Protein AF-A0A8J7YWV8-F1 (afdb_monomer_lite)

Radius of gyration: 16.68 Å; chains: 1; bounding box: 43×38×33 Å

Secondary structure (DSSP, 8-state):
--HHHHHHHHHHHT--GGGSPEEETT-TTTTT-SSPPPTTPEEEEEEEETTTEEEEEEEEEE-----SS-TTT--HHHHHHHHHHHHHHHHHTT-

Organism: NCBI:txid1803513

Structure (mmCIF, N/CA/C/O backbone):
data_AF-A0A8J7YWV8-F1
#
_entry.id   AF-A0A8J7YWV8-F1
#
loop_
_atom_site.group_PDB
_atom_site.id
_atom_site.type_symbol
_atom_site.label_atom_id
_atom_site.label_alt_id
_atom_site.label_comp_id
_atom_site.label_asym_id
_atom_site.label_entity_id
_atom_site.label_seq_id
_atom_site.pdbx_PDB_ins_code
_atom_site.Cartn_x
_atom_site.Cartn_y
_atom_site.Cartn_z
_atom_site.occupancy
_atom_site.B_iso_or_equiv
_atom_site.auth_seq_id
_atom_site.auth_comp_id
_atom_site.auth_asym_id
_atom_site.auth_atom_id
_atom_site.pdbx_PDB_model_num
ATOM 1 N N . MET A 1 1 ? -3.473 8.531 -3.277 1.00 80.81 1 MET A N 1
ATOM 2 C CA . MET A 1 1 ? -4.021 9.487 -2.279 1.00 80.81 1 MET A CA 1
ATOM 3 C C . MET A 1 1 ? -3.119 10.709 -2.263 1.00 80.81 1 MET A C 1
ATOM 5 O O . MET A 1 1 ? -2.003 10.579 -2.747 1.00 80.81 1 MET A O 1
ATOM 9 N N . ALA A 1 2 ? -3.571 11.858 -1.758 1.00 87.19 2 ALA A N 1
ATOM 10 C CA . ALA A 1 2 ? -2.659 12.990 -1.566 1.00 87.19 2 ALA A CA 1
ATOM 11 C C . ALA A 1 2 ? -1.669 12.691 -0.426 1.00 87.19 2 ALA A C 1
ATOM 13 O O . ALA A 1 2 ? -2.013 11.951 0.500 1.00 87.19 2 ALA A O 1
ATOM 14 N N . ASP A 1 3 ? -0.465 13.261 -0.483 1.00 88.12 3 ASP A N 1
ATOM 15 C CA . ASP A 1 3 ? 0.595 12.996 0.501 1.00 88.12 3 ASP A CA 1
ATOM 16 C C . ASP A 1 3 ? 0.162 13.327 1.939 1.00 88.12 3 ASP A C 1
ATOM 18 O O . ASP A 1 3 ? 0.420 12.541 2.851 1.00 88.12 3 ASP A O 1
ATOM 22 N N . ASP A 1 4 ? -0.599 14.410 2.128 1.00 90.31 4 ASP A N 1
ATOM 23 C CA . ASP A 1 4 ? -1.129 14.816 3.437 1.00 90.31 4 ASP A CA 1
ATOM 24 C C . ASP A 1 4 ? -2.024 13.733 4.063 1.00 90.31 4 ASP A C 1
ATOM 26 O O . ASP A 1 4 ? -1.873 13.373 5.232 1.00 90.31 4 ASP A O 1
ATOM 30 N N . GLU A 1 5 ? -2.932 13.150 3.271 1.00 90.94 5 GLU A N 1
ATOM 31 C CA . GLU A 1 5 ? -3.834 12.098 3.752 1.00 90.94 5 GLU A CA 1
ATOM 32 C C . GLU A 1 5 ? -3.067 10.817 4.112 1.00 90.94 5 GLU A C 1
ATOM 34 O O . GLU A 1 5 ? -3.470 10.061 5.003 1.00 90.94 5 GLU A O 1
ATOM 39 N N . VAL A 1 6 ? -1.972 10.543 3.395 1.00 91.75 6 VAL A N 1
ATOM 40 C CA . VAL A 1 6 ? -1.100 9.398 3.668 1.00 91.75 6 VAL A CA 1
ATOM 41 C C . VAL A 1 6 ? -0.355 9.618 4.979 1.00 91.75 6 VAL A C 1
ATOM 43 O O . VAL A 1 6 ? -0.322 8.711 5.807 1.00 91.75 6 VAL A O 1
ATOM 46 N N . GLU A 1 7 ? 0.183 10.811 5.223 1.00 92.31 7 GLU A N 1
ATOM 47 C CA . GLU A 1 7 ? 0.830 11.123 6.496 1.00 92.31 7 GLU A CA 1
ATOM 48 C C . GLU A 1 7 ? -0.118 11.004 7.691 1.00 92.31 7 GLU A C 1
ATOM 50 O O . GLU A 1 7 ? 0.254 10.432 8.718 1.00 92.31 7 GLU A O 1
ATOM 55 N N . GLU A 1 8 ? -1.341 11.526 7.577 1.00 93.38 8 GLU A N 1
ATOM 56 C CA . GLU A 1 8 ? -2.347 11.402 8.634 1.00 93.38 8 GLU A CA 1
ATOM 57 C C . GLU A 1 8 ? -2.685 9.939 8.924 1.00 93.38 8 GLU A C 1
ATOM 59 O O . GLU A 1 8 ? -2.817 9.540 10.084 1.00 93.38 8 GLU A O 1
ATOM 64 N N . LEU A 1 9 ? -2.786 9.116 7.879 1.00 92.69 9 LEU A N 1
ATOM 65 C CA . LEU A 1 9 ? -3.035 7.687 8.006 1.00 92.69 9 LEU A CA 1
ATOM 66 C C . LEU A 1 9 ? -1.887 6.963 8.718 1.00 92.69 9 LEU A C 1
ATOM 68 O O . LEU A 1 9 ? -2.133 6.192 9.649 1.00 92.69 9 LEU A O 1
ATOM 72 N N . LEU A 1 10 ? -0.647 7.227 8.310 1.00 92.56 10 LEU A N 1
ATOM 73 C CA . LEU A 1 10 ? 0.546 6.636 8.919 1.00 92.56 10 LEU A CA 1
ATOM 74 C C . LEU A 1 10 ? 0.670 7.040 10.394 1.00 92.56 10 LEU A C 1
ATOM 76 O O . LEU A 1 10 ? 0.911 6.180 11.240 1.00 92.56 10 LEU A O 1
ATOM 80 N N . LYS A 1 11 ? 0.399 8.311 10.726 1.00 94.12 11 LYS A N 1
ATOM 81 C CA . LYS A 1 11 ? 0.357 8.811 12.113 1.00 94.12 11 LYS A CA 1
ATOM 82 C C . LYS A 1 11 ? -0.757 8.147 12.923 1.00 94.12 11 LYS A C 1
ATOM 84 O O . LYS A 1 11 ? -0.523 7.727 14.052 1.00 94.12 11 LYS A O 1
ATOM 89 N N . LYS A 1 12 ? -1.958 8.005 12.352 1.00 93.81 12 LYS A N 1
ATOM 90 C CA . LYS A 1 12 ? -3.117 7.398 13.025 1.00 93.81 12 LYS A CA 1
ATOM 91 C C . LYS A 1 12 ? -2.866 5.948 13.436 1.00 93.81 12 LYS A C 1
ATOM 93 O O . LYS A 1 12 ? -3.286 5.548 14.518 1.00 93.81 12 LYS A O 1
ATOM 98 N N . TYR A 1 13 ? -2.235 5.164 12.566 1.00 91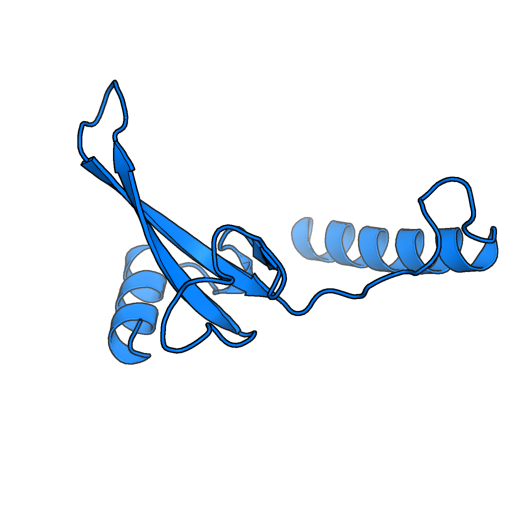.75 13 TYR A N 1
ATOM 99 C CA . TYR A 1 13 ? -1.930 3.758 12.842 1.00 91.75 13 TYR A CA 1
ATOM 100 C C . TYR A 1 13 ? -0.527 3.544 13.423 1.00 91.75 13 TYR A C 1
ATOM 102 O O . TYR A 1 13 ? -0.212 2.425 13.812 1.00 91.75 13 TYR A O 1
ATOM 110 N N . ASN A 1 14 ? 0.283 4.602 13.525 1.00 93.12 14 ASN A N 1
ATOM 111 C CA . ASN A 1 14 ? 1.669 4.574 13.990 1.00 93.12 14 ASN A CA 1
ATOM 112 C C . ASN A 1 14 ? 2.529 3.528 13.252 1.00 93.12 14 ASN A C 1
ATOM 114 O O . ASN A 1 14 ? 3.218 2.712 13.867 1.00 93.12 14 ASN A O 1
ATOM 118 N N . ILE A 1 15 ? 2.447 3.534 11.920 1.00 93.25 15 ILE A N 1
ATOM 119 C CA . ILE A 1 15 ? 3.164 2.609 11.031 1.00 93.25 15 ILE A CA 1
ATOM 120 C C . ILE A 1 15 ? 3.958 3.368 9.967 1.00 93.25 15 ILE A C 1
ATOM 122 O O . ILE A 1 15 ? 3.651 4.515 9.647 1.00 93.25 15 ILE A O 1
ATOM 126 N N . THR A 1 16 ? 4.958 2.703 9.392 1.00 91.19 16 THR A N 1
ATOM 127 C CA . THR A 1 16 ? 5.693 3.155 8.203 1.00 91.19 16 THR A CA 1
ATOM 128 C C . THR A 1 16 ? 5.026 2.640 6.923 1.00 91.19 16 THR A C 1
ATOM 130 O O . THR A 1 16 ? 4.198 1.726 6.972 1.00 91.19 16 THR A O 1
ATOM 133 N N . LYS A 1 17 ? 5.363 3.231 5.765 1.00 88.62 17 LYS A N 1
ATOM 134 C CA . LYS A 1 17 ? 4.804 2.817 4.463 1.00 88.62 17 LYS A CA 1
ATOM 135 C C . LYS A 1 17 ? 5.119 1.353 4.143 1.00 88.62 17 LYS A C 1
AT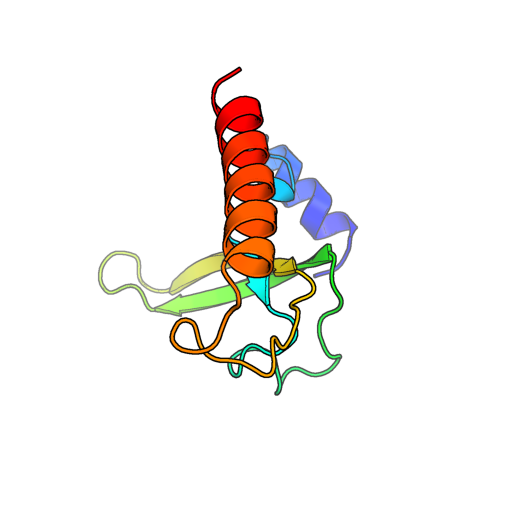OM 137 O O . LYS A 1 17 ? 4.272 0.672 3.580 1.00 88.62 17 LYS A O 1
ATOM 142 N N . ASP A 1 18 ? 6.273 0.863 4.579 1.00 88.12 18 ASP A N 1
ATOM 143 C CA . ASP A 1 18 ? 6.768 -0.500 4.336 1.00 88.12 18 ASP A CA 1
ATOM 144 C C . ASP A 1 18 ? 5.932 -1.572 5.041 1.00 88.12 18 ASP A C 1
ATOM 146 O O . ASP A 1 18 ? 5.839 -2.708 4.585 1.00 88.12 18 ASP A O 1
ATOM 150 N N . LYS A 1 19 ? 5.251 -1.189 6.129 1.00 91.50 19 LYS A N 1
ATOM 151 C CA . LYS A 1 19 ? 4.322 -2.061 6.860 1.00 91.50 19 LYS A CA 1
ATOM 152 C C . LYS A 1 19 ? 2.951 -2.164 6.193 1.00 91.50 19 LYS A C 1
ATOM 154 O O . LYS A 1 19 ? 2.111 -2.946 6.642 1.00 91.50 19 LYS A O 1
ATOM 159 N N . LEU A 1 20 ? 2.681 -1.371 5.152 1.00 93.00 20 LEU A N 1
ATOM 160 C CA . LEU A 1 20 ? 1.464 -1.527 4.365 1.00 93.00 20 LEU A CA 1
ATOM 161 C C . LEU A 1 20 ? 1.614 -2.719 3.410 1.00 93.00 20 LEU A C 1
ATOM 163 O O . LEU A 1 20 ? 2.676 -2.913 2.824 1.00 93.00 20 LEU A O 1
ATOM 167 N N . PRO A 1 21 ? 0.542 -3.495 3.178 1.00 93.75 21 PRO A N 1
ATOM 168 C CA . PRO A 1 21 ? 0.562 -4.550 2.175 1.00 93.75 21 PRO A CA 1
ATOM 169 C C . PRO A 1 21 ? 0.996 -4.014 0.804 1.00 93.75 21 PRO A C 1
ATOM 171 O O . PRO A 1 21 ? 0.404 -3.062 0.291 1.00 93.75 21 PRO A O 1
ATOM 174 N N . LYS A 1 22 ? 1.997 -4.655 0.201 1.00 93.31 22 LYS A N 1
ATOM 175 C CA . LYS A 1 22 ? 2.564 -4.278 -1.099 1.00 93.31 22 LYS A CA 1
ATOM 176 C C . LYS A 1 22 ? 1.620 -4.687 -2.257 1.00 93.31 22 LYS A C 1
ATOM 178 O O . LYS A 1 22 ? 0.854 -5.656 -2.143 1.00 93.31 22 LYS A O 1
ATOM 183 N N . ILE A 1 23 ? 1.633 -3.928 -3.352 1.00 92.38 23 ILE A N 1
ATOM 184 C CA . ILE A 1 23 ? 0.993 -4.245 -4.642 1.00 92.38 23 ILE A CA 1
ATOM 185 C C . ILE A 1 23 ? 1.931 -3.840 -5.782 1.00 92.38 23 ILE A C 1
ATOM 187 O O . ILE A 1 23 ? 2.506 -2.759 -5.731 1.00 92.38 23 ILE A O 1
ATOM 191 N N . TYR A 1 24 ? 2.107 -4.689 -6.792 1.00 92.00 24 TYR A N 1
ATOM 192 C CA . TYR A 1 24 ? 3.005 -4.377 -7.907 1.00 92.00 24 TYR A CA 1
ATOM 193 C C . TYR A 1 24 ? 2.401 -3.349 -8.858 1.00 92.00 24 TYR A C 1
ATOM 195 O O . TYR A 1 24 ? 1.190 -3.346 -9.069 1.00 92.00 24 TYR A O 1
ATOM 203 N N . GLU A 1 25 ? 3.255 -2.535 -9.480 1.00 89.38 25 GLU A N 1
ATOM 204 C CA . GLU A 1 25 ? 2.859 -1.555 -10.504 1.00 89.38 25 GLU A CA 1
ATOM 205 C C . GLU A 1 25 ? 2.101 -2.182 -11.693 1.00 89.38 25 GLU A C 1
ATOM 207 O O . GLU A 1 25 ? 1.213 -1.559 -12.266 1.00 89.38 25 GLU A O 1
ATOM 212 N N . PHE A 1 26 ? 2.387 -3.447 -12.017 1.00 86.62 26 PHE A N 1
ATOM 213 C CA . PHE A 1 26 ? 1.736 -4.196 -13.096 1.00 86.62 26 PHE A CA 1
ATOM 214 C C . PHE A 1 26 ? 0.505 -5.008 -12.651 1.00 86.62 26 PHE A C 1
ATOM 216 O O . PHE A 1 26 ? 0.005 -5.839 -13.413 1.00 86.62 26 PHE A O 1
ATOM 223 N N . ASP A 1 27 ? 0.009 -4.829 -11.422 1.00 89.69 27 ASP A N 1
ATOM 224 C CA . ASP A 1 27 ? -1.185 -5.541 -10.959 1.00 89.69 27 ASP A CA 1
ATOM 225 C C . ASP A 1 27 ? -2.422 -5.120 -11.783 1.00 89.69 27 ASP A C 1
ATOM 227 O O . ASP A 1 27 ? -2.731 -3.937 -11.963 1.00 89.69 27 ASP A O 1
ATOM 231 N N . ALA A 1 28 ? -3.171 -6.104 -12.288 1.00 89.06 28 ALA A N 1
ATOM 232 C CA . ALA A 1 28 ? -4.349 -5.862 -13.121 1.00 89.06 28 ALA A CA 1
ATOM 233 C C . ALA A 1 28 ? -5.424 -5.017 -12.410 1.00 89.06 28 ALA A C 1
ATOM 235 O O . ALA A 1 28 ? -6.188 -4.310 -13.067 1.00 89.06 28 ALA A O 1
ATOM 236 N N . ALA A 1 29 ? -5.483 -5.059 -11.074 1.00 87.94 29 ALA A N 1
ATOM 237 C CA . ALA A 1 29 ? -6.416 -4.262 -10.287 1.00 87.94 29 ALA A CA 1
ATOM 238 C C . ALA A 1 29 ? -6.104 -2.757 -10.321 1.00 87.94 29 ALA A C 1
ATOM 240 O O . ALA A 1 29 ? -6.997 -1.958 -10.029 1.00 87.94 29 ALA A O 1
ATOM 241 N N . ILE A 1 30 ? -4.869 -2.368 -10.660 1.00 89.12 30 ILE A N 1
ATOM 242 C CA . ILE A 1 30 ? -4.433 -0.964 -10.686 1.00 89.12 30 ILE A CA 1
ATOM 243 C C . ILE A 1 30 ? -4.156 -0.436 -12.094 1.00 89.12 30 ILE A C 1
ATOM 245 O O . ILE A 1 30 ? -4.247 0.769 -12.302 1.00 89.12 30 ILE A O 1
ATOM 249 N N . SER A 1 31 ? -3.933 -1.325 -13.067 1.00 84.31 31 SER A N 1
ATOM 250 C CA . SER A 1 31 ? -3.667 -0.990 -14.476 1.00 84.31 31 SER A CA 1
ATOM 251 C C . SER A 1 31 ? -4.759 -0.138 -15.154 1.00 84.31 31 SER A C 1
ATOM 253 O O . SER A 1 31 ? -4.501 0.497 -16.170 1.00 84.31 31 SER A O 1
ATOM 255 N N . GLY A 1 32 ? -5.982 -0.100 -14.614 1.00 84.62 32 GLY A N 1
ATOM 256 C CA . GLY A 1 32 ? -7.090 0.709 -15.143 1.00 84.62 32 GLY A CA 1
ATOM 257 C C . GLY A 1 32 ? -7.351 2.030 -14.409 1.00 84.62 32 GLY A C 1
ATOM 258 O O . GLY A 1 32 ? -8.347 2.695 -14.703 1.00 84.62 32 GLY A O 1
ATOM 259 N N . LEU A 1 33 ? -6.536 2.387 -13.414 1.00 86.44 33 LEU A N 1
ATOM 260 C CA . LEU A 1 33 ? -6.720 3.609 -12.631 1.00 86.44 33 LEU A CA 1
ATOM 261 C C . LEU A 1 33 ? -6.111 4.812 -13.363 1.00 86.44 33 LEU A C 1
ATOM 263 O O . LEU A 1 33 ? -5.026 4.721 -13.921 1.00 86.44 33 LEU A O 1
ATOM 267 N N . ASN A 1 34 ? -6.813 5.948 -13.342 1.00 82.06 34 ASN A N 1
ATOM 268 C CA . ASN A 1 34 ? -6.331 7.212 -13.901 1.00 82.06 34 ASN A CA 1
ATOM 269 C C . ASN A 1 34 ? -6.304 8.294 -12.806 1.00 82.06 34 ASN A C 1
ATOM 271 O O . ASN A 1 34 ? -7.372 8.622 -12.277 1.00 82.06 34 ASN A O 1
ATOM 275 N N . PRO A 1 35 ? -5.138 8.894 -12.493 1.00 82.12 35 PRO A N 1
ATOM 276 C CA . PRO A 1 35 ? -3.806 8.587 -13.035 1.00 82.12 35 PRO A CA 1
ATOM 277 C C . PRO A 1 35 ? -3.275 7.214 -12.582 1.00 82.12 35 PRO A C 1
ATOM 279 O O . PRO A 1 35 ? -3.708 6.695 -11.551 1.00 82.12 35 PRO A O 1
ATOM 282 N N . GLU A 1 36 ? -2.341 6.651 -13.354 1.00 84.38 36 GLU A N 1
ATOM 283 C CA . GLU A 1 36 ? -1.657 5.404 -12.999 1.00 84.38 36 GLU A CA 1
ATOM 284 C C . GLU A 1 36 ? -0.860 5.583 -11.695 1.00 84.38 36 GLU A C 1
ATOM 286 O O . GLU A 1 36 ? -0.098 6.554 -11.581 1.00 84.38 36 GLU A O 1
ATOM 291 N N . PRO A 1 37 ? -1.023 4.680 -10.710 1.00 88.25 37 PRO A N 1
ATOM 292 C CA . PRO A 1 37 ? -0.299 4.767 -9.452 1.00 88.25 37 PRO A CA 1
ATOM 293 C C . PRO A 1 37 ? 1.197 4.552 -9.656 1.00 88.25 37 PRO A C 1
ATOM 295 O O . PRO A 1 37 ? 1.610 3.594 -10.309 1.00 88.25 37 PRO A O 1
ATOM 298 N N . LYS A 1 38 ? 2.016 5.407 -9.048 1.00 89.56 38 LYS A N 1
ATOM 299 C CA . LYS A 1 38 ? 3.478 5.276 -9.109 1.00 89.56 38 LYS A CA 1
ATOM 300 C C . LYS A 1 38 ? 4.019 4.441 -7.949 1.00 89.56 38 LYS A C 1
ATOM 302 O O . LYS A 1 38 ? 3.429 4.456 -6.866 1.00 89.56 38 LYS A O 1
ATOM 307 N N . PRO A 1 39 ? 5.175 3.774 -8.120 1.00 91.06 39 PRO A N 1
ATOM 308 C CA . PRO A 1 39 ? 5.896 3.168 -7.006 1.00 91.06 39 PRO A CA 1
ATOM 309 C C . PRO A 1 39 ? 6.077 4.146 -5.833 1.00 91.06 39 PRO A C 1
ATOM 311 O O . PRO A 1 39 ? 6.484 5.291 -6.021 1.00 91.06 39 PRO A O 1
ATOM 314 N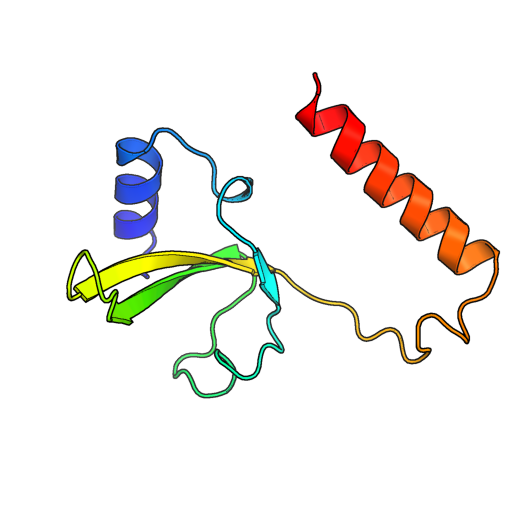 N . GLY A 1 40 ? 5.745 3.697 -4.623 1.00 89.94 40 GLY A N 1
ATOM 315 C CA . GLY A 1 40 ? 5.763 4.487 -3.387 1.00 89.94 40 GLY A CA 1
ATOM 316 C C . GLY A 1 40 ? 4.440 5.179 -3.030 1.00 89.94 40 GLY A C 1
ATOM 317 O O . GLY A 1 40 ? 4.300 5.695 -1.912 1.00 89.94 40 GLY A O 1
ATOM 318 N N . GLU A 1 41 ? 3.451 5.176 -3.928 1.00 92.00 41 GLU A N 1
ATOM 319 C CA . GLU A 1 41 ? 2.121 5.712 -3.642 1.00 92.00 41 GLU A CA 1
ATOM 320 C C . GLU A 1 41 ? 1.247 4.718 -2.872 1.00 92.00 41 GLU A C 1
ATOM 322 O O . GLU A 1 41 ? 1.374 3.498 -2.989 1.00 92.00 41 GLU A O 1
ATOM 327 N N . VAL A 1 42 ? 0.312 5.259 -2.085 1.00 92.94 42 VAL A N 1
ATOM 328 C CA . VAL A 1 42 ? -0.661 4.462 -1.332 1.00 92.94 42 VAL A CA 1
ATOM 329 C C . VAL A 1 42 ? -2.027 4.514 -2.009 1.00 92.94 42 VAL A C 1
ATOM 331 O O . VAL A 1 42 ? -2.610 5.584 -2.241 1.00 92.94 42 VAL A O 1
ATOM 334 N N . ILE A 1 43 ? -2.562 3.326 -2.279 1.00 92.75 43 ILE A N 1
ATOM 335 C CA . ILE A 1 43 ? -3.872 3.105 -2.880 1.00 92.75 43 ILE A CA 1
ATOM 336 C C . ILE A 1 43 ? -4.883 2.805 -1.781 1.00 92.75 43 ILE A C 1
ATOM 338 O O . ILE A 1 43 ? -4.660 1.957 -0.915 1.00 92.75 43 ILE A O 1
ATOM 342 N N . LYS A 1 44 ? -6.033 3.476 -1.854 1.00 92.44 44 LYS A N 1
ATOM 343 C CA . LYS A 1 44 ? -7.190 3.241 -0.991 1.00 92.44 44 LYS A CA 1
ATOM 344 C C . LYS A 1 44 ? -8.219 2.396 -1.726 1.00 92.44 44 LYS A C 1
ATOM 346 O O . LYS A 1 44 ? -8.769 2.810 -2.740 1.00 92.44 44 LYS A O 1
ATOM 351 N N . ILE A 1 45 ? -8.517 1.234 -1.170 1.00 92.06 45 ILE A N 1
ATOM 352 C CA . ILE A 1 45 ? -9.436 0.247 -1.726 1.00 92.06 45 ILE A CA 1
ATOM 353 C C . ILE A 1 45 ? -10.682 0.215 -0.848 1.00 92.06 45 ILE A C 1
ATOM 355 O O . ILE A 1 45 ? -10.603 -0.035 0.353 1.00 92.06 45 ILE A O 1
ATOM 359 N N . LEU A 1 46 ? -11.846 0.450 -1.445 1.00 93.19 46 LEU A N 1
ATOM 360 C CA . LEU A 1 46 ? -13.131 0.248 -0.785 1.00 93.19 46 LEU A CA 1
ATOM 361 C C . LEU A 1 46 ? -13.638 -1.155 -1.116 1.00 93.19 46 LEU A C 1
ATOM 363 O O . LEU A 1 46 ? -13.959 -1.434 -2.269 1.00 93.19 46 LEU A O 1
ATOM 367 N N . ARG A 1 47 ? -13.738 -2.034 -0.116 1.00 93.38 47 ARG A N 1
ATOM 368 C CA . ARG A 1 47 ? -14.270 -3.392 -0.301 1.00 93.38 47 ARG A CA 1
ATOM 369 C C . ARG A 1 47 ? -15.516 -3.631 0.540 1.00 93.38 47 ARG A C 1
ATOM 371 O O . ARG A 1 47 ? -15.626 -3.138 1.662 1.00 93.38 47 ARG A O 1
ATOM 378 N N . LYS A 1 48 ? -16.430 -4.443 0.010 1.00 94.12 48 LYS A N 1
ATOM 379 C CA . LYS A 1 48 ? -17.573 -4.977 0.755 1.00 94.12 48 LYS A CA 1
ATOM 380 C C . LYS A 1 48 ? -17.127 -6.210 1.538 1.00 94.12 48 LYS A C 1
ATOM 382 O O . LYS A 1 48 ? -16.799 -7.237 0.956 1.00 94.12 48 LYS A O 1
ATOM 387 N N . SER A 1 49 ? -17.094 -6.084 2.854 1.00 91.06 49 SER A N 1
ATOM 388 C CA . SER A 1 49 ? -16.948 -7.159 3.822 1.00 91.06 49 SER A CA 1
ATOM 389 C C . SER A 1 49 ? -18.327 -7.686 4.240 1.00 91.06 49 SER A C 1
ATOM 391 O O . SER A 1 49 ? -19.217 -6.888 4.548 1.00 91.06 49 SER A O 1
ATOM 393 N N . PRO A 1 50 ? -18.512 -9.012 4.324 1.00 91.56 50 PRO A N 1
ATOM 394 C CA . PRO A 1 50 ? -19.759 -9.602 4.804 1.00 91.56 50 PRO A CA 1
ATOM 395 C C . PRO A 1 50 ? -20.041 -9.288 6.281 1.00 91.56 50 PRO A C 1
ATOM 397 O O . PRO A 1 50 ? -21.198 -9.269 6.684 1.00 91.56 50 PRO A O 1
ATOM 400 N N . THR A 1 51 ? -19.008 -9.022 7.087 1.00 93.50 51 THR A N 1
ATOM 401 C CA . THR A 1 51 ? -19.146 -8.763 8.531 1.00 93.50 51 THR A CA 1
ATOM 402 C C . THR A 1 51 ? -19.159 -7.279 8.880 1.00 93.50 51 THR A C 1
ATO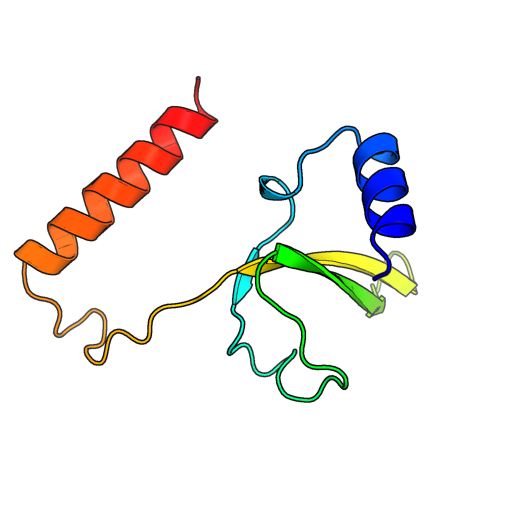M 404 O O . THR A 1 51 ? -19.829 -6.876 9.823 1.00 93.50 51 THR A O 1
ATOM 407 N N . ALA A 1 52 ? -18.425 -6.462 8.125 1.00 85.94 52 ALA A N 1
ATOM 408 C CA . ALA A 1 52 ? -18.201 -5.048 8.434 1.00 85.94 52 ALA A CA 1
ATOM 409 C C . ALA A 1 52 ? -18.823 -4.090 7.403 1.00 85.94 52 ALA A C 1
ATOM 411 O O . ALA A 1 52 ? -18.590 -2.885 7.461 1.00 85.94 52 ALA A O 1
ATOM 412 N N . GLY A 1 53 ? -19.592 -4.601 6.437 1.00 92.00 53 GLY A N 1
ATOM 413 C CA . GLY A 1 53 ? -20.150 -3.783 5.364 1.00 92.00 53 GLY A CA 1
ATOM 414 C C . GLY A 1 53 ? -19.041 -3.195 4.495 1.00 92.00 53 GLY A C 1
ATOM 415 O O . GLY A 1 53 ? -18.215 -3.925 3.969 1.00 92.00 53 GLY A O 1
ATOM 416 N N . ASN A 1 54 ? -18.988 -1.879 4.326 1.00 93.69 54 ASN A N 1
ATOM 417 C CA . ASN A 1 54 ? -17.947 -1.245 3.515 1.00 93.69 54 ASN A CA 1
ATOM 418 C C . ASN A 1 54 ? -16.715 -0.912 4.370 1.00 93.69 54 ASN A C 1
ATOM 420 O O . ASN A 1 54 ? -16.825 -0.152 5.328 1.00 93.69 54 ASN A O 1
ATOM 424 N N . ILE A 1 55 ? -15.543 -1.432 3.996 1.00 94.38 55 ILE A N 1
ATOM 425 C CA . ILE A 1 55 ? -14.274 -1.177 4.692 1.00 94.38 55 ILE A CA 1
ATOM 426 C C . ILE A 1 55 ? -13.208 -0.632 3.740 1.00 94.38 55 ILE A C 1
ATOM 428 O O . ILE A 1 55 ? -13.118 -1.046 2.581 1.00 94.38 55 ILE A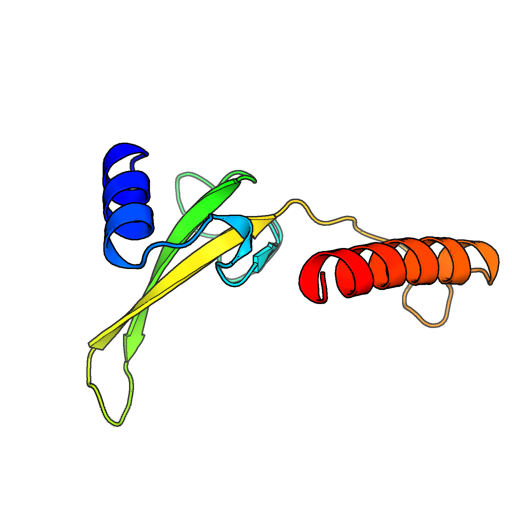 O 1
ATOM 432 N N . PHE A 1 56 ? -12.390 0.288 4.254 1.00 92.69 56 PHE A N 1
ATOM 433 C CA . PHE A 1 56 ? -11.219 0.819 3.565 1.00 92.69 56 PHE A CA 1
ATOM 434 C C . PHE A 1 56 ? -9.990 -0.045 3.843 1.00 92.69 56 PHE A C 1
ATOM 436 O O . PHE A 1 56 ? -9.719 -0.408 4.986 1.00 92.69 56 PHE A O 1
ATOM 443 N N . TYR A 1 57 ? -9.248 -0.356 2.790 1.00 93.25 57 TYR A N 1
ATOM 444 C CA . TYR A 1 57 ? -7.997 -1.098 2.832 1.00 93.25 57 TYR A CA 1
ATOM 445 C C . TYR A 1 57 ? -6.920 -0.301 2.097 1.00 93.25 57 TYR A C 1
ATOM 447 O O . TYR A 1 57 ? -7.222 0.342 1.095 1.00 93.25 57 TYR A O 1
ATOM 455 N N . TYR A 1 58 ? -5.688 -0.323 2.595 1.00 93.94 58 TYR A N 1
ATOM 456 C CA . TYR A 1 58 ? -4.604 0.518 2.089 1.00 93.94 58 TYR A CA 1
ATOM 457 C C . TYR A 1 58 ? -3.435 -0.362 1.659 1.00 93.94 58 TYR A C 1
ATOM 459 O O . TYR A 1 58 ? -3.057 -1.265 2.404 1.00 93.94 58 TYR A O 1
ATOM 467 N N . ARG A 1 59 ? -2.900 -0.128 0.457 1.00 94.06 59 ARG A N 1
ATOM 468 C CA . ARG A 1 59 ? -1.753 -0.865 -0.100 1.00 94.06 59 ARG A CA 1
ATOM 469 C C . ARG A 1 59 ? -0.734 0.108 -0.678 1.00 94.06 59 ARG A C 1
ATOM 471 O O . ARG A 1 59 ? -1.144 1.139 -1.208 1.00 94.06 59 ARG A O 1
ATOM 478 N N . VAL A 1 60 ? 0.551 -0.215 -0.585 1.00 94.69 60 VAL A N 1
ATOM 479 C CA . VAL A 1 60 ? 1.642 0.581 -1.170 1.00 94.69 60 VAL A CA 1
ATOM 480 C C . VAL A 1 60 ? 2.085 -0.027 -2.496 1.00 94.69 60 VAL A C 1
ATOM 482 O O . VAL A 1 60 ? 2.253 -1.242 -2.594 1.00 94.69 60 VAL A O 1
ATOM 485 N N . VAL A 1 61 ? 2.238 0.809 -3.518 1.00 93.75 61 VAL A N 1
ATOM 486 C CA . VAL A 1 61 ? 2.703 0.381 -4.839 1.00 93.75 61 VAL A CA 1
ATOM 487 C C . VAL A 1 61 ? 4.204 0.153 -4.786 1.00 93.75 61 VAL A C 1
ATOM 489 O O . VAL A 1 61 ? 4.948 1.031 -4.353 1.00 93.75 61 VAL A O 1
ATOM 492 N N . VAL A 1 62 ? 4.651 -1.008 -5.242 1.00 92.25 62 VAL A N 1
ATOM 493 C CA . VAL A 1 62 ? 6.066 -1.359 -5.353 1.00 92.25 62 VAL A CA 1
ATOM 494 C C . VAL A 1 62 ? 6.419 -1.629 -6.812 1.00 92.25 62 VAL A C 1
ATOM 496 O O . VAL A 1 62 ? 5.572 -2.135 -7.561 1.00 92.25 62 VAL A O 1
ATOM 499 N N . PRO A 1 63 ? 7.646 -1.285 -7.236 1.00 89.75 63 PRO A N 1
ATOM 500 C CA . PRO A 1 63 ? 8.105 -1.668 -8.554 1.00 89.75 63 PRO A CA 1
ATOM 501 C C . PRO A 1 63 ? 8.254 -3.188 -8.591 1.00 89.75 63 PRO A C 1
ATOM 503 O O . PRO A 1 63 ? 8.592 -3.814 -7.584 1.00 89.75 63 PRO A O 1
ATOM 506 N N . GLY A 1 64 ? 7.963 -3.793 -9.733 1.00 81.31 64 GLY A N 1
ATOM 507 C CA . GLY A 1 64 ? 8.146 -5.230 -9.895 1.00 81.31 64 GLY A CA 1
ATOM 508 C C . GLY A 1 64 ? 9.015 -5.541 -11.102 1.00 81.31 64 GLY A C 1
ATOM 509 O O . GLY A 1 64 ? 8.948 -4.863 -12.124 1.00 81.31 64 GLY A O 1
ATOM 510 N N . THR A 1 65 ? 9.819 -6.592 -10.999 1.00 73.81 65 THR A N 1
ATOM 511 C CA . THR A 1 65 ? 10.667 -7.071 -12.088 1.00 73.81 65 THR A CA 1
ATOM 512 C C . THR A 1 65 ? 9.955 -8.189 -12.849 1.00 73.81 65 THR A C 1
ATOM 514 O O . THR A 1 65 ? 9.535 -9.200 -12.281 1.00 73.81 65 THR A O 1
ATOM 517 N N . PHE A 1 66 ? 9.815 -8.029 -14.167 1.00 57.38 66 PHE A N 1
ATOM 518 C CA . PHE A 1 66 ? 9.483 -9.151 -15.040 1.00 57.38 66 PHE A CA 1
ATOM 519 C C . PHE A 1 66 ? 10.733 -10.016 -15.178 1.00 57.38 66 PHE A C 1
ATOM 521 O O . PHE A 1 66 ? 11.614 -9.721 -15.981 1.00 57.38 66 PHE A O 1
ATOM 528 N N . HIS A 1 67 ? 10.822 -11.088 -14.396 1.00 54.66 67 HIS A N 1
ATOM 529 C CA . HIS A 1 67 ? 11.764 -12.151 -14.715 1.00 54.66 67 HIS A CA 1
ATOM 530 C C . HIS A 1 67 ? 11.155 -12.952 -15.867 1.00 54.66 67 HIS A C 1
ATOM 532 O O . HIS A 1 67 ? 10.132 -13.612 -15.694 1.00 54.66 67 HIS A O 1
ATOM 538 N N . GLU A 1 68 ? 11.759 -12.852 -17.056 1.00 46.59 68 GLU A N 1
ATOM 539 C CA . GLU A 1 68 ? 11.304 -13.535 -18.282 1.00 46.59 68 GLU A CA 1
ATOM 540 C C . GLU A 1 68 ? 11.186 -15.058 -18.104 1.00 46.59 68 GLU A C 1
ATOM 542 O O . GLU A 1 68 ? 10.466 -15.723 -18.845 1.00 46.59 68 GLU A O 1
ATOM 547 N N . LYS A 1 69 ? 11.868 -15.597 -17.092 1.00 47.97 69 LYS A N 1
ATOM 548 C CA . LYS A 1 69 ? 11.890 -17.006 -16.733 1.00 47.97 69 LYS A CA 1
ATOM 549 C C . LYS A 1 69 ? 10.988 -17.275 -15.533 1.00 47.97 69 LYS A C 1
ATOM 551 O O . LYS A 1 69 ? 11.154 -16.695 -14.455 1.00 47.97 69 LYS A O 1
ATOM 556 N N . GLY A 1 70 ? 10.046 -18.201 -15.708 1.00 52.91 70 GLY A N 1
ATOM 557 C CA . GLY A 1 70 ? 9.260 -18.739 -14.598 1.00 52.91 70 GLY A CA 1
ATOM 558 C C . GLY A 1 70 ? 10.161 -19.406 -13.552 1.00 52.91 70 GLY A C 1
ATOM 559 O O . GLY A 1 70 ? 11.315 -19.722 -13.827 1.00 52.91 70 GLY A O 1
ATOM 560 N N . ALA A 1 71 ? 9.645 -19.672 -12.347 1.00 56.50 71 ALA A N 1
ATOM 561 C CA . ALA A 1 71 ? 10.417 -20.312 -11.268 1.00 56.50 71 ALA A CA 1
ATOM 562 C C . ALA A 1 71 ? 11.082 -21.649 -11.675 1.00 56.50 71 ALA A C 1
ATOM 564 O O . ALA A 1 71 ? 12.048 -22.067 -11.050 1.00 56.50 71 ALA A O 1
ATOM 565 N N . SER A 1 72 ? 10.586 -22.302 -12.731 1.00 58.53 72 SER A N 1
ATOM 566 C CA . SER A 1 72 ? 11.145 -23.526 -13.313 1.00 58.53 72 SER A CA 1
ATOM 567 C C . SER A 1 72 ? 12.375 -23.323 -14.205 1.00 58.53 72 SER A C 1
ATOM 569 O O . SER A 1 72 ? 13.009 -24.305 -14.572 1.00 58.53 72 SER A O 1
ATOM 571 N N . GLU A 1 73 ? 12.679 -22.091 -14.608 1.00 55.78 73 GLU A N 1
ATOM 572 C CA . GLU A 1 73 ? 13.715 -21.772 -15.601 1.00 55.78 73 GLU A CA 1
ATOM 573 C C . GLU A 1 73 ? 14.838 -20.883 -15.039 1.00 55.78 73 GLU A C 1
ATOM 575 O O . GLU A 1 73 ? 15.789 -20.570 -15.758 1.00 55.78 73 GLU A O 1
ATOM 580 N N . ARG A 1 74 ? 14.754 -20.485 -13.763 1.00 64.56 74 ARG A N 1
ATOM 581 C CA . ARG A 1 74 ? 15.806 -19.706 -13.093 1.00 64.56 74 ARG A CA 1
ATOM 582 C C . ARG A 1 74 ? 17.082 -20.537 -12.956 1.00 64.56 74 ARG A C 1
ATOM 584 O O . ARG A 1 74 ? 17.011 -21.727 -12.644 1.00 64.56 74 ARG A O 1
ATOM 591 N N . THR A 1 75 ? 18.240 -19.926 -13.192 1.00 69.69 75 THR A N 1
ATOM 592 C CA . THR A 1 75 ? 19.527 -20.560 -12.875 1.00 69.69 75 THR A CA 1
ATOM 593 C C . THR A 1 75 ? 19.715 -20.643 -11.358 1.00 69.69 75 THR A C 1
ATOM 595 O O . THR A 1 75 ? 19.100 -19.894 -10.602 1.00 69.69 75 THR A O 1
ATOM 598 N N . GLU A 1 76 ? 20.565 -21.561 -10.890 1.00 67.81 76 GLU A N 1
ATOM 599 C CA . GLU A 1 76 ? 20.866 -21.703 -9.454 1.00 67.81 76 GLU A CA 1
ATOM 600 C C . GLU A 1 76 ? 21.430 -20.404 -8.850 1.00 67.81 76 GLU A C 1
ATOM 602 O O . GLU A 1 76 ? 21.148 -20.092 -7.698 1.00 67.81 76 GLU A O 1
ATOM 607 N N . GLU A 1 77 ? 22.148 -19.612 -9.652 1.00 64.25 77 GLU A N 1
ATOM 608 C CA . GLU A 1 77 ? 22.675 -18.294 -9.276 1.00 64.25 77 GLU A CA 1
ATOM 609 C C . GLU A 1 77 ? 21.550 -17.264 -9.067 1.00 64.25 77 GLU A C 1
ATOM 611 O O . GLU A 1 77 ? 21.534 -16.579 -8.050 1.00 64.25 77 GLU A O 1
ATOM 616 N N . GLU A 1 78 ? 20.557 -17.219 -9.966 1.00 62.31 78 GLU A N 1
ATOM 617 C CA . GLU A 1 78 ? 19.377 -16.341 -9.846 1.00 62.31 78 GLU A CA 1
ATOM 618 C C . GLU A 1 78 ? 18.481 -16.727 -8.652 1.00 62.31 78 GLU A C 1
ATOM 620 O O . GLU A 1 78 ? 17.754 -15.897 -8.107 1.00 62.31 78 GLU A O 1
ATOM 625 N N . ILE A 1 79 ? 18.492 -18.004 -8.251 1.00 64.88 79 ILE A N 1
ATOM 626 C CA . ILE A 1 79 ? 17.764 -18.486 -7.068 1.00 64.88 79 ILE A CA 1
ATOM 627 C C . ILE A 1 79 ? 18.506 -18.101 -5.783 1.00 64.88 79 ILE A C 1
ATOM 629 O O . ILE A 1 79 ? 17.849 -17.754 -4.803 1.00 64.88 79 ILE A O 1
ATOM 633 N N . ALA A 1 80 ? 19.840 -18.156 -5.787 1.00 69.31 80 ALA A N 1
ATOM 634 C CA . ALA A 1 80 ? 20.663 -17.786 -4.639 1.00 69.31 80 ALA A CA 1
ATOM 635 C C . ALA A 1 80 ? 20.572 -16.284 -4.327 1.00 69.31 80 ALA A C 1
ATOM 637 O O . ALA A 1 80 ? 20.297 -15.938 -3.186 1.00 69.31 80 ALA A O 1
ATOM 638 N N . GLU A 1 81 ? 20.670 -15.416 -5.341 1.00 66.88 81 GLU A N 1
ATOM 639 C CA . GLU A 1 81 ? 20.523 -13.958 -5.176 1.00 66.88 81 GLU A CA 1
ATOM 640 C C . GLU A 1 81 ? 19.167 -13.586 -4.547 1.00 66.88 81 GLU A C 1
ATOM 642 O O . GLU A 1 81 ? 19.099 -12.793 -3.615 1.00 66.88 81 GLU A O 1
ATOM 647 N N . TYR A 1 82 ? 18.079 -14.236 -4.978 1.00 66.56 82 TYR A N 1
ATOM 648 C CA . TYR A 1 82 ? 16.756 -14.034 -4.379 1.00 66.56 82 TYR A CA 1
ATOM 649 C C . TYR A 1 82 ? 16.645 -14.579 -2.944 1.00 66.56 82 TYR A C 1
ATOM 651 O O . TYR A 1 82 ? 15.892 -14.039 -2.138 1.00 66.56 82 TYR A O 1
ATOM 659 N N . ALA A 1 83 ? 17.336 -15.676 -2.625 1.00 64.44 83 ALA A N 1
ATOM 660 C CA . ALA A 1 83 ? 17.322 -16.244 -1.280 1.00 64.44 83 ALA A CA 1
ATOM 661 C C . ALA A 1 83 ? 18.077 -15.359 -0.279 1.00 64.44 83 ALA A C 1
ATOM 663 O O . ALA A 1 83 ? 17.645 -15.268 0.868 1.00 64.44 83 ALA A O 1
ATOM 664 N N . ASP A 1 84 ? 19.146 -14.697 -0.724 1.00 62.84 84 ASP A N 1
ATOM 665 C CA . ASP A 1 84 ? 19.889 -13.734 0.085 1.00 62.84 84 ASP A CA 1
ATOM 666 C C . ASP A 1 84 ? 19.045 -12.471 0.340 1.00 62.84 84 ASP A C 1
ATOM 668 O O . ASP A 1 84 ? 18.855 -12.113 1.498 1.00 62.84 84 ASP A O 1
ATOM 672 N N . ASP A 1 85 ? 18.411 -11.887 -0.687 1.00 60.06 85 ASP A N 1
ATOM 673 C CA . ASP A 1 85 ? 17.509 -10.726 -0.528 1.00 60.06 85 ASP A CA 1
ATOM 674 C C . ASP A 1 85 ? 16.324 -11.013 0.420 1.00 60.06 85 ASP A C 1
ATOM 676 O O . ASP A 1 85 ? 15.948 -10.178 1.244 1.00 60.06 85 ASP A O 1
ATOM 680 N N . VAL A 1 86 ? 15.714 -12.204 0.326 1.00 61.66 86 VAL A N 1
ATOM 681 C CA . VAL A 1 86 ? 14.629 -12.618 1.239 1.00 61.66 86 VAL A CA 1
ATOM 682 C C . VAL A 1 86 ? 15.164 -12.892 2.645 1.00 61.66 86 VAL A C 1
ATOM 684 O O . VAL A 1 86 ? 14.478 -12.595 3.621 1.00 61.66 86 VAL A O 1
ATOM 687 N N . GLY A 1 87 ? 16.370 -13.452 2.759 1.00 58.16 87 GLY A N 1
ATOM 688 C CA . GLY A 1 87 ? 17.041 -13.675 4.037 1.00 58.16 87 GLY A CA 1
ATOM 689 C C . GLY A 1 87 ? 17.341 -12.364 4.762 1.00 58.16 87 GLY A C 1
ATOM 690 O O . GLY A 1 87 ? 17.049 -12.255 5.950 1.00 58.16 87 GLY A O 1
ATOM 691 N N . GLU A 1 88 ? 17.832 -11.353 4.044 1.00 54.75 88 GLU A N 1
ATOM 692 C CA . GLU A 1 88 ? 18.065 -10.009 4.580 1.00 54.75 88 GLU A CA 1
ATOM 693 C C . GLU A 1 88 ? 16.748 -9.318 4.982 1.00 54.75 88 GLU A C 1
ATOM 695 O O . GLU A 1 88 ? 16.663 -8.764 6.081 1.00 54.75 88 GLU A O 1
ATOM 700 N N . GLU A 1 89 ? 15.685 -9.415 4.165 1.00 49.81 89 GLU A N 1
ATOM 701 C CA . GLU A 1 89 ? 14.356 -8.901 4.543 1.00 49.81 89 GLU A CA 1
ATOM 702 C C . GLU A 1 89 ? 13.791 -9.614 5.792 1.00 49.81 89 GLU A C 1
ATOM 704 O O . GLU A 1 89 ? 13.118 -8.974 6.604 1.00 49.81 89 GLU A O 1
ATOM 709 N N . GLU A 1 90 ? 14.036 -10.923 5.968 1.00 44.00 90 GLU A N 1
ATOM 710 C CA . GLU A 1 90 ? 13.597 -11.682 7.150 1.00 44.00 90 GLU A CA 1
ATOM 711 C C . GLU A 1 90 ? 14.427 -11.390 8.411 1.00 44.00 90 GLU A C 1
ATOM 713 O O . GLU A 1 90 ? 13.891 -11.453 9.522 1.00 44.00 90 GLU A O 1
ATOM 718 N N . GLU A 1 91 ? 15.710 -11.060 8.281 1.00 49.91 91 GLU A N 1
ATOM 719 C CA . GLU A 1 91 ? 16.536 -10.640 9.416 1.00 49.91 91 GLU A CA 1
ATOM 720 C C . GLU A 1 91 ? 16.144 -9.234 9.903 1.00 49.91 91 GLU A C 1
ATOM 722 O O . GLU A 1 91 ? 15.912 -9.061 11.100 1.00 49.91 91 GLU A O 1
ATOM 727 N N . GLU A 1 92 ? 15.921 -8.265 9.003 1.00 47.62 92 GLU A N 1
ATOM 728 C CA . GLU A 1 92 ? 15.512 -6.893 9.369 1.00 47.62 92 GLU A CA 1
ATOM 729 C C . GLU A 1 92 ? 14.143 -6.805 10.071 1.00 47.62 92 GLU A C 1
ATOM 731 O O . GLU A 1 92 ? 13.898 -5.886 10.854 1.00 47.62 92 GLU A O 1
ATOM 736 N N . ILE A 1 93 ? 13.216 -7.730 9.802 1.00 44.25 93 ILE A N 1
ATOM 737 C CA . ILE A 1 93 ? 11.901 -7.754 10.475 1.00 44.25 93 ILE A CA 1
ATOM 738 C C . ILE A 1 93 ? 11.944 -8.400 11.865 1.00 44.25 93 ILE A C 1
ATOM 740 O O . ILE A 1 93 ? 10.991 -8.233 12.635 1.00 44.25 93 ILE A O 1
ATOM 744 N N . ASN A 1 94 ? 12.989 -9.179 12.153 1.00 41.59 94 ASN A N 1
ATOM 745 C CA . ASN A 1 94 ? 13.135 -9.954 13.384 1.00 41.59 94 ASN A CA 1
ATOM 746 C C . ASN A 1 94 ? 14.113 -9.320 14.392 1.00 41.59 94 ASN A C 1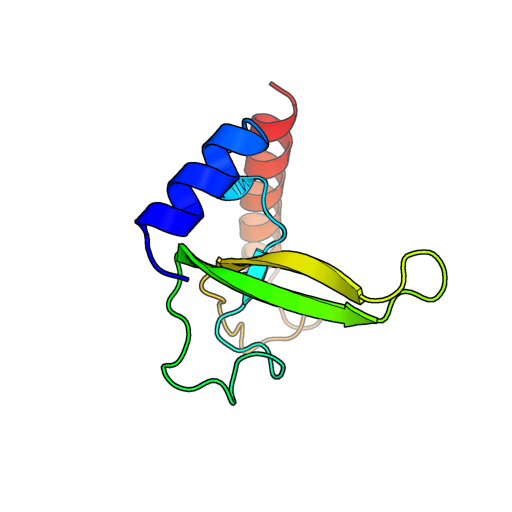
ATOM 748 O O . ASN A 1 94 ? 14.220 -9.831 15.513 1.00 41.59 94 ASN A O 1
ATOM 752 N N . GLU A 1 95 ? 14.774 -8.219 14.028 1.00 44.75 95 GLU A N 1
ATOM 753 C CA . GLU A 1 95 ? 15.591 -7.365 14.908 1.00 44.75 95 GLU A CA 1
ATOM 754 C C . GLU A 1 95 ? 14.795 -6.169 15.475 1.00 44.75 95 GLU A C 1
ATOM 756 O O . GLU A 1 95 ? 14.999 -5.838 16.670 1.00 44.75 95 GLU A O 1
#

InterPro domains:
  IPR000783 RNA polymerase, subunit H/Rpb5 C-terminal [PF01191] (1-61)
  IPR035913 RPB5-like RNA polymerase subunit superfamily [G3DSA:3.90.940.20] (1-64)
  IPR035913 RPB5-like RNA polymerase subunit superfamily [SSF55287] (2-62)

pLDDT: mean 79.78, std 16.5, range [41.59, 94.69]

Foldseek 3Di:
DDPVVVVVVCVVVVHDLVPAAEDELPDPVQPPDPPRDDQQDKDWDWDQDPVPGTDIGIYGYHYDDPPVDDPVGDDPVNVVVVVVVVVVVVVVVVD

Sequence (95 aa):
MADDEVEELLKKYNITKDKLPKIYEFDAAISGLNPEPKPGEVIKILRKSPTAGNIFYYRVVVPGTFHEKGASERTEEEIAEYADDVGEEEEEINE